Protein AF-A0A358QQS5-F1 (afdb_monomer_lite)

pLDDT: mean 74.06, std 13.56, range [52.28, 92.44]

Structure (mmCIF, N/CA/C/O backbone):
data_AF-A0A358QQS5-F1
#
_entry.id   AF-A0A358QQS5-F1
#
loop_
_atom_site.group_PDB
_atom_site.id
_atom_site.type_symbol
_atom_site.label_atom_id
_atom_site.label_alt_id
_atom_site.label_comp_id
_atom_site.label_asym_id
_atom_site.label_entity_id
_atom_site.label_seq_id
_atom_site.pdbx_PDB_ins_code
_atom_site.Cartn_x
_atom_site.Cartn_y
_atom_site.Cartn_z
_atom_site.occupancy
_atom_site.B_iso_or_equiv
_atom_site.auth_seq_id
_atom_site.auth_comp_id
_atom_site.auth_asym_id
_atom_site.auth_atom_id
_atom_site.pdbx_PDB_model_num
ATOM 1 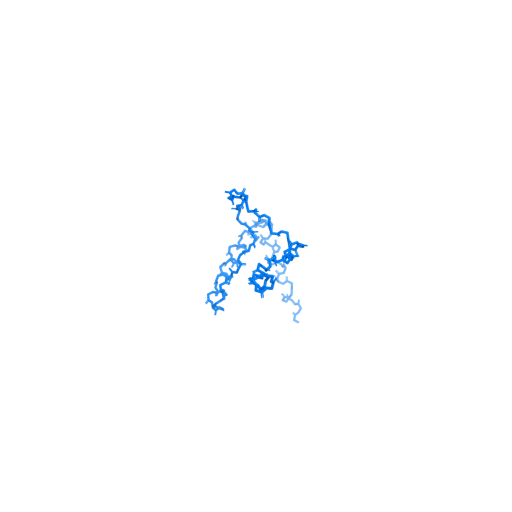N N . MET A 1 1 ? 13.951 -25.852 -8.448 1.00 68.94 1 MET A N 1
ATOM 2 C CA . MET A 1 1 ? 12.726 -25.040 -8.228 1.00 68.94 1 MET A CA 1
ATOM 3 C C . MET A 1 1 ? 12.988 -23.565 -8.543 1.00 68.94 1 MET A C 1
ATOM 5 O O . MET A 1 1 ? 12.262 -22.672 -8.126 1.00 68.94 1 MET A O 1
ATOM 9 N N . ASP A 1 2 ? 13.995 -23.316 -9.370 1.00 85.69 2 ASP A N 1
ATOM 10 C CA . ASP A 1 2 ? 14.682 -22.026 -9.467 1.00 85.69 2 ASP A CA 1
ATOM 11 C C . ASP A 1 2 ? 14.064 -21.161 -10.569 1.00 85.69 2 ASP A C 1
ATOM 13 O O . ASP A 1 2 ? 14.166 -19.943 -10.569 1.00 85.69 2 ASP A O 1
ATOM 17 N N . ARG A 1 3 ? 13.319 -21.795 -11.482 1.00 88.00 3 ARG A N 1
ATOM 18 C CA . ARG A 1 3 ? 12.647 -21.136 -12.606 1.00 88.00 3 ARG A CA 1
ATOM 19 C C . ARG A 1 3 ? 11.417 -20.327 -12.191 1.00 88.00 3 ARG A C 1
ATOM 21 O O . ARG A 1 3 ? 11.093 -19.351 -12.853 1.00 88.00 3 ARG A O 1
ATOM 28 N N . LEU A 1 4 ? 10.754 -20.705 -11.093 1.00 88.56 4 LEU A N 1
ATOM 29 C CA . LEU A 1 4 ? 9.567 -19.999 -10.590 1.00 88.56 4 LEU A CA 1
ATOM 30 C C . LEU A 1 4 ? 9.914 -18.638 -9.985 1.00 88.56 4 LEU A C 1
ATOM 32 O O . LEU A 1 4 ? 9.143 -17.692 -10.123 1.00 88.56 4 LEU A O 1
ATOM 36 N N . TRP A 1 5 ? 11.099 -18.523 -9.384 1.00 91.00 5 TRP A N 1
ATOM 37 C CA . TRP A 1 5 ? 11.579 -17.272 -8.803 1.00 91.00 5 TRP A CA 1
ATOM 38 C C . TRP A 1 5 ? 11.750 -16.167 -9.849 1.00 91.00 5 TRP A C 1
ATOM 40 O O . TRP A 1 5 ? 11.567 -15.002 -9.519 1.00 91.00 5 TRP A O 1
ATOM 50 N N . TYR A 1 6 ? 12.017 -16.514 -11.113 1.00 91.88 6 TYR A N 1
ATOM 51 C CA . TYR A 1 6 ? 12.140 -15.545 -12.206 1.00 91.88 6 TYR A CA 1
ATOM 52 C C . TYR A 1 6 ? 10.799 -15.073 -12.776 1.00 91.88 6 TYR A C 1
ATOM 54 O O . TYR A 1 6 ? 10.731 -13.987 -13.347 1.00 91.88 6 TYR A O 1
ATOM 62 N N . LEU A 1 7 ? 9.719 -15.843 -12.608 1.00 91.88 7 LEU A N 1
ATOM 63 C CA . LEU A 1 7 ? 8.408 -15.471 -13.152 1.00 91.88 7 LEU A CA 1
ATOM 64 C C . LEU A 1 7 ? 7.782 -14.294 -12.393 1.00 91.88 7 LEU A C 1
ATOM 66 O O . LEU A 1 7 ? 7.161 -13.433 -13.010 1.00 91.88 7 LEU A O 1
ATOM 70 N N . ILE A 1 8 ? 7.994 -14.221 -11.076 1.00 90.06 8 ILE A N 1
ATOM 71 C CA . ILE A 1 8 ? 7.473 -13.144 -10.221 1.00 90.06 8 ILE A CA 1
ATOM 72 C C . ILE A 1 8 ? 7.992 -11.757 -10.666 1.00 90.06 8 ILE A C 1
ATOM 74 O O . ILE A 1 8 ? 7.167 -10.891 -10.967 1.00 90.06 8 ILE A O 1
ATOM 78 N N . PRO A 1 9 ? 9.315 -11.510 -10.779 1.00 90.75 9 PRO A N 1
ATOM 79 C CA . PRO A 1 9 ? 9.823 -10.222 -11.243 1.00 90.75 9 PRO A CA 1
ATOM 80 C C . PRO A 1 9 ? 9.567 -9.976 -12.735 1.00 90.75 9 PRO A C 1
ATOM 82 O O . PRO A 1 9 ? 9.409 -8.823 -13.128 1.00 90.75 9 PRO A O 1
ATOM 85 N N . LEU A 1 10 ? 9.481 -11.021 -13.569 1.00 91.62 10 LEU A N 1
ATOM 86 C CA . LEU A 1 10 ? 9.192 -10.872 -15.000 1.00 91.62 10 LEU A CA 1
ATOM 87 C C . LEU A 1 10 ? 7.807 -10.257 -15.235 1.00 91.62 10 LEU A C 1
ATOM 89 O O . LEU A 1 10 ? 7.671 -9.306 -16.003 1.00 91.62 10 LEU A O 1
ATOM 93 N N . VAL A 1 11 ? 6.786 -10.767 -14.545 1.00 90.38 11 VAL A N 1
ATOM 94 C CA . VAL A 1 11 ? 5.424 -10.223 -14.641 1.00 90.38 11 VAL A CA 1
ATOM 95 C C . VAL A 1 11 ? 5.364 -8.812 -14.055 1.00 90.38 11 VAL A C 1
ATOM 97 O O . VAL A 1 11 ? 4.739 -7.931 -14.645 1.00 90.38 11 VAL A O 1
ATOM 100 N N . LEU A 1 12 ? 6.069 -8.567 -12.945 1.00 89.12 12 LEU A N 1
ATOM 101 C CA . LEU A 1 12 ? 6.151 -7.241 -12.335 1.00 89.12 12 LEU A CA 1
ATOM 102 C C . LEU A 1 12 ? 6.749 -6.205 -13.298 1.00 89.12 12 LEU A C 1
ATOM 104 O O . LEU A 1 12 ? 6.211 -5.108 -13.421 1.00 89.12 12 LEU A O 1
ATOM 108 N N . LEU A 1 13 ? 7.816 -6.565 -14.017 1.00 90.38 13 LEU A N 1
ATOM 109 C CA . LEU A 1 13 ? 8.472 -5.687 -14.985 1.00 90.38 13 LEU A CA 1
ATOM 110 C C . LEU A 1 13 ? 7.550 -5.341 -16.162 1.00 90.38 13 LEU A C 1
ATOM 112 O O . LEU A 1 13 ? 7.493 -4.184 -16.572 1.00 90.38 13 LEU A O 1
ATOM 116 N N . ILE A 1 14 ? 6.790 -6.316 -16.671 1.00 91.44 14 ILE A N 1
ATOM 117 C CA . ILE A 1 14 ? 5.813 -6.092 -17.746 1.00 91.44 14 ILE A CA 1
ATOM 118 C C . ILE A 1 14 ? 4.740 -5.101 -17.274 1.00 91.44 14 ILE A C 1
ATOM 120 O O . ILE A 1 14 ? 4.519 -4.079 -17.921 1.00 91.44 14 ILE A O 1
ATOM 124 N N . VAL A 1 15 ? 4.119 -5.333 -16.115 1.00 89.25 15 VAL A N 1
ATOM 125 C CA . VAL A 1 15 ? 3.096 -4.414 -15.582 1.00 89.25 15 VAL A CA 1
ATOM 126 C C . VAL A 1 15 ? 3.685 -3.035 -15.279 1.00 89.25 15 VAL A C 1
ATOM 128 O O . VAL A 1 15 ? 3.001 -2.034 -15.456 1.00 89.25 15 VAL A O 1
ATOM 131 N N . LEU A 1 16 ? 4.955 -2.946 -14.887 1.00 88.56 16 LEU A N 1
ATOM 132 C CA . LEU A 1 16 ? 5.614 -1.669 -14.627 1.00 88.56 16 LEU A CA 1
ATOM 133 C C . LEU A 1 16 ? 5.900 -0.868 -15.905 1.00 88.56 16 LEU A C 1
ATOM 135 O O . LEU A 1 16 ? 5.788 0.354 -15.883 1.00 88.56 16 LEU A O 1
ATOM 139 N N . ILE A 1 17 ? 6.238 -1.530 -17.015 1.00 87.69 17 ILE A N 1
ATOM 140 C CA . ILE A 1 17 ? 6.487 -0.866 -18.304 1.00 87.69 17 ILE A CA 1
ATOM 141 C C . ILE A 1 17 ? 5.173 -0.455 -18.979 1.00 87.69 17 ILE A C 1
ATOM 143 O O . ILE A 1 17 ? 5.063 0.667 -19.465 1.00 87.69 17 ILE A O 1
ATOM 147 N N . PHE A 1 18 ? 4.167 -1.334 -18.988 1.00 86.81 18 PHE A N 1
ATOM 148 C CA . PHE A 1 18 ? 2.877 -1.056 -19.633 1.00 86.81 18 PHE A CA 1
ATOM 149 C C . PHE A 1 18 ? 1.916 -0.254 -18.743 1.00 86.81 18 PHE A C 1
A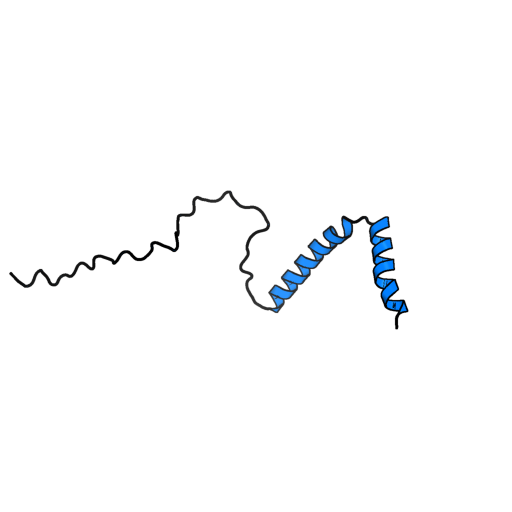TOM 151 O O . PHE A 1 18 ? 1.163 0.579 -19.237 1.00 86.81 18 PHE A O 1
ATOM 158 N N . GLY A 1 19 ? 1.925 -0.504 -17.434 1.00 81.31 19 GLY A N 1
ATOM 159 C CA . GLY A 1 19 ? 1.088 0.175 -16.443 1.00 81.31 19 GLY A CA 1
ATOM 160 C C . GLY A 1 19 ? 1.770 1.362 -15.760 1.00 81.31 19 GLY A C 1
ATOM 161 O O . GLY A 1 19 ? 1.089 2.208 -15.191 1.00 81.31 19 GLY A O 1
ATOM 162 N N . GLY A 1 20 ? 3.095 1.484 -15.831 1.00 76.06 20 GLY A N 1
ATOM 163 C CA . GLY A 1 20 ? 3.835 2.544 -15.146 1.00 76.06 20 GLY A CA 1
ATOM 164 C C . GLY A 1 20 ? 3.960 2.321 -13.632 1.00 76.06 20 GLY A C 1
ATOM 165 O O . GLY A 1 20 ? 3.133 1.674 -12.985 1.00 76.06 20 GLY A O 1
ATOM 166 N N . ALA A 1 21 ? 4.989 2.924 -13.028 1.00 73.56 21 ALA A N 1
ATOM 167 C CA . ALA A 1 21 ? 5.273 2.832 -11.588 1.00 73.56 21 ALA A CA 1
ATOM 168 C C . ALA A 1 21 ? 4.179 3.397 -10.675 1.00 73.56 21 ALA A C 1
ATOM 170 O O . ALA A 1 21 ? 4.132 3.066 -9.493 1.00 73.56 21 ALA A O 1
ATOM 171 N N . THR A 1 22 ? 3.276 4.207 -11.220 1.00 74.69 22 THR A N 1
ATOM 172 C CA . THR A 1 22 ? 2.232 4.890 -10.452 1.00 74.69 22 THR A CA 1
ATOM 173 C C . THR A 1 22 ? 0.963 4.049 -10.281 1.00 74.69 22 THR A C 1
ATOM 175 O O . THR A 1 22 ? 0.206 4.285 -9.344 1.00 74.69 22 THR A O 1
ATOM 178 N N . LYS A 1 23 ? 0.718 3.036 -11.127 1.00 74.81 23 LYS A N 1
ATOM 179 C CA . LYS A 1 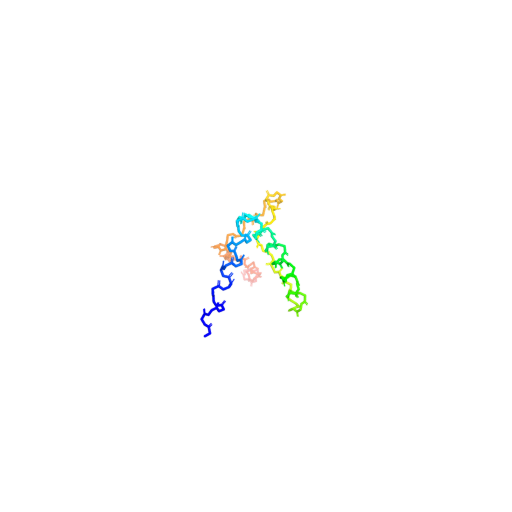23 ? -0.548 2.275 -11.094 1.00 74.81 23 LYS A CA 1
ATOM 180 C C . LYS A 1 23 ? -0.582 1.166 -10.043 1.00 74.81 23 LYS A C 1
ATOM 182 O O . LYS A 1 23 ? -1.634 0.912 -9.463 1.00 74.81 23 LYS A O 1
ATOM 187 N N . LEU A 1 24 ? 0.561 0.557 -9.727 1.00 79.69 24 LEU A N 1
ATOM 188 C CA . LEU A 1 24 ? 0.669 -0.399 -8.619 1.00 79.69 24 LEU A CA 1
ATOM 189 C C . LEU A 1 24 ? 0.322 0.209 -7.246 1.00 79.69 24 LEU A C 1
ATOM 191 O O . LEU A 1 24 ? -0.494 -0.387 -6.541 1.00 79.69 24 LEU A O 1
ATOM 195 N N . PRO A 1 25 ? 0.890 1.362 -6.834 1.00 77.50 25 PRO A N 1
ATOM 196 C CA . PRO A 1 25 ? 0.560 1.957 -5.541 1.00 77.50 25 PRO A CA 1
ATOM 197 C C . PRO A 1 25 ? -0.888 2.458 -5.477 1.00 77.50 25 PRO A C 1
ATOM 199 O O . PRO A 1 25 ? -1.507 2.367 -4.420 1.00 77.50 25 PRO A O 1
ATOM 202 N N . GLU A 1 26 ? -1.456 2.918 -6.596 1.00 83.44 26 GLU A N 1
ATOM 203 C CA . GLU A 1 26 ? -2.858 3.352 -6.685 1.00 83.44 26 GLU A CA 1
ATOM 204 C C . GLU A 1 26 ? -3.830 2.198 -6.372 1.00 83.44 26 GLU A C 1
ATOM 206 O O . GLU A 1 26 ? -4.708 2.329 -5.516 1.00 83.44 26 GLU A O 1
ATOM 211 N N . ILE A 1 27 ? -3.615 1.030 -6.986 1.00 85.75 27 ILE A N 1
ATOM 212 C CA . ILE A 1 27 ? -4.429 -0.174 -6.751 1.00 85.75 27 ILE A CA 1
ATOM 213 C C . ILE A 1 27 ? -4.136 -0.771 -5.361 1.00 85.75 27 ILE A C 1
ATOM 215 O O . ILE A 1 27 ? -5.055 -1.181 -4.645 1.00 85.75 27 ILE A O 1
ATOM 219 N N . GLY A 1 28 ? -2.868 -0.769 -4.937 1.00 86.69 28 GLY A N 1
ATOM 220 C CA . GLY A 1 28 ? -2.444 -1.268 -3.627 1.00 86.69 28 GLY A CA 1
ATOM 221 C C . GLY A 1 28 ? -3.031 -0.478 -2.455 1.00 86.69 28 GLY A C 1
ATOM 222 O O . GLY A 1 28 ? -3.418 -1.073 -1.451 1.00 86.69 28 GLY A O 1
ATOM 223 N N . ALA A 1 29 ? -3.172 0.843 -2.587 1.00 87.62 29 ALA A N 1
ATOM 224 C CA . ALA A 1 29 ? -3.782 1.682 -1.557 1.00 87.62 29 ALA A CA 1
ATOM 225 C C . ALA A 1 29 ? -5.273 1.359 -1.348 1.00 87.62 29 ALA A C 1
ATOM 227 O O . ALA A 1 29 ? -5.731 1.288 -0.205 1.00 87.62 29 ALA A O 1
ATOM 228 N N . GLY A 1 30 ? -6.026 1.125 -2.429 1.00 90.00 30 GLY A N 1
ATOM 229 C CA . GLY A 1 30 ? -7.434 0.721 -2.353 1.00 90.00 30 GLY A CA 1
ATOM 230 C C . GLY A 1 30 ? -7.608 -0.663 -1.725 1.00 90.00 30 GLY A C 1
ATOM 231 O O . GLY A 1 30 ? -8.392 -0.835 -0.790 1.00 90.00 30 GLY A O 1
ATOM 232 N N . MET A 1 31 ? -6.813 -1.637 -2.175 1.00 92.44 31 MET A N 1
ATOM 233 C CA . MET A 1 31 ? -6.858 -3.005 -1.652 1.00 92.44 31 MET A CA 1
ATOM 234 C C . MET A 1 31 ? -6.388 -3.085 -0.190 1.00 92.44 31 MET A C 1
ATOM 236 O O . MET A 1 31 ? -6.987 -3.797 0.613 1.00 92.44 31 MET A O 1
ATOM 240 N N . GLY A 1 32 ? -5.373 -2.305 0.192 1.00 89.06 32 GLY A N 1
ATOM 241 C CA . GLY A 1 32 ? -4.874 -2.236 1.566 1.00 89.06 32 GLY A CA 1
ATOM 242 C C . GLY A 1 32 ? -5.908 -1.702 2.560 1.00 89.06 32 GLY A C 1
ATOM 243 O O . GLY A 1 32 ? -6.012 -2.222 3.672 1.00 89.06 32 GLY A O 1
ATOM 244 N N . ARG A 1 33 ? -6.723 -0.715 2.158 1.00 89.88 33 ARG A N 1
ATOM 245 C CA . ARG A 1 33 ? -7.846 -0.222 2.976 1.00 89.88 33 ARG A CA 1
ATOM 246 C C . ARG A 1 33 ? -8.923 -1.289 3.154 1.00 89.88 33 ARG A C 1
ATOM 248 O O . ARG A 1 33 ? -9.305 -1.560 4.287 1.00 89.88 33 ARG A O 1
ATOM 255 N N . ALA A 1 34 ? -9.330 -1.950 2.069 1.00 91.75 34 ALA A N 1
ATOM 256 C CA . ALA A 1 34 ? -10.337 -3.012 2.118 1.00 91.75 34 ALA A CA 1
ATOM 257 C C . ALA A 1 34 ? -9.906 -4.186 3.018 1.00 91.75 34 ALA A C 1
ATOM 259 O O . ALA A 1 34 ? -10.680 -4.654 3.850 1.00 91.75 34 ALA A O 1
ATOM 260 N N . ILE A 1 35 ? -8.647 -4.628 2.910 1.00 91.31 35 ILE A N 1
ATOM 261 C CA . ILE A 1 35 ? -8.092 -5.684 3.774 1.00 91.31 35 ILE A CA 1
ATOM 262 C C . ILE A 1 35 ? -8.069 -5.239 5.239 1.00 91.31 35 ILE A C 1
ATOM 264 O O . ILE A 1 35 ? -8.344 -6.043 6.132 1.00 91.31 35 ILE A O 1
ATOM 268 N N . ARG A 1 36 ? -7.744 -3.970 5.508 1.00 88.81 36 ARG A N 1
ATOM 269 C CA . ARG A 1 36 ? -7.699 -3.445 6.873 1.00 88.81 36 ARG A CA 1
ATOM 270 C C . ARG A 1 36 ? -9.085 -3.371 7.505 1.00 88.81 36 ARG A C 1
ATOM 272 O O . ARG A 1 36 ? -9.240 -3.843 8.625 1.00 88.81 36 ARG A O 1
ATOM 279 N N . GLU A 1 37 ? -10.087 -2.879 6.785 1.00 87.56 37 GLU A N 1
ATOM 280 C CA . GLU A 1 37 ? -11.481 -2.899 7.249 1.00 87.56 37 GLU A CA 1
ATOM 281 C C . GLU A 1 37 ? -11.979 -4.327 7.488 1.00 87.56 37 GLU A C 1
ATOM 283 O O . GLU A 1 37 ? -12.580 -4.604 8.525 1.00 87.56 37 GLU A O 1
ATOM 288 N N . PHE A 1 38 ? -11.649 -5.259 6.589 1.00 91.19 38 PHE A N 1
ATOM 289 C CA . PHE A 1 38 ? -11.988 -6.673 6.743 1.00 91.19 38 PHE A CA 1
ATOM 290 C C . PHE A 1 38 ? -11.344 -7.282 7.997 1.00 91.19 38 PHE A C 1
ATOM 292 O O . PHE A 1 38 ? -12.016 -7.936 8.798 1.00 91.19 38 PHE A O 1
ATOM 299 N N . ARG A 1 39 ? -10.050 -7.014 8.221 1.00 87.12 39 ARG A N 1
ATOM 300 C CA . ARG A 1 39 ? -9.344 -7.438 9.435 1.00 87.12 39 ARG A CA 1
ATOM 301 C C . ARG A 1 39 ? -9.962 -6.814 10.682 1.00 87.12 39 ARG A C 1
ATOM 303 O O . ARG A 1 39 ? -10.133 -7.526 11.665 1.00 87.12 39 ARG A O 1
ATOM 310 N N . ASN A 1 40 ? -10.306 -5.532 10.657 1.00 86.38 40 ASN A N 1
ATOM 311 C CA . ASN A 1 40 ? -10.902 -4.826 11.793 1.00 86.38 40 ASN A CA 1
ATOM 312 C C . ASN A 1 40 ? -12.286 -5.384 12.147 1.00 86.38 40 ASN A C 1
ATOM 314 O O . ASN A 1 40 ? -12.555 -5.652 13.316 1.00 86.38 40 ASN A O 1
ATOM 318 N N . ALA A 1 41 ? -13.124 -5.648 11.141 1.00 84.75 41 ALA A N 1
ATOM 319 C CA . ALA A 1 41 ? -14.439 -6.255 11.326 1.00 84.75 41 ALA A CA 1
ATOM 320 C C . ALA A 1 41 ? -14.345 -7.669 11.923 1.00 84.75 41 ALA A C 1
ATOM 322 O O . ALA A 1 41 ? -15.120 -8.013 12.812 1.00 84.75 41 ALA A O 1
ATOM 323 N N . MET A 1 42 ? -13.368 -8.473 11.488 1.00 86.31 42 MET A N 1
ATOM 324 C CA . MET A 1 42 ? -13.143 -9.808 12.059 1.00 86.31 42 MET A CA 1
ATOM 325 C C . MET A 1 42 ? -12.483 -9.784 13.441 1.00 86.31 42 MET A C 1
ATOM 327 O O . MET A 1 42 ? -12.730 -10.674 14.247 1.00 86.31 42 MET A O 1
ATOM 331 N N . SER A 1 43 ? -11.623 -8.802 13.720 1.00 83.56 43 SER A N 1
ATOM 332 C CA . SER A 1 43 ? -10.880 -8.718 14.987 1.00 83.56 43 SER A CA 1
ATOM 333 C C . SER A 1 43 ? -11.634 -7.976 16.094 1.00 83.56 43 SER A C 1
ATOM 335 O O . SER A 1 43 ? -11.120 -7.880 17.207 1.00 83.56 43 SER A O 1
ATOM 337 N N . GLY A 1 44 ? -12.839 -7.458 15.814 1.00 68.94 44 GLY A N 1
ATOM 338 C CA . GLY A 1 44 ? -13.727 -6.825 16.798 1.00 68.94 44 GLY A CA 1
ATOM 339 C C . GLY A 1 44 ? -13.115 -5.628 17.535 1.00 68.94 44 GLY A C 1
ATOM 340 O O . GLY A 1 44 ? -13.655 -5.190 18.546 1.00 68.94 44 GLY A O 1
ATOM 341 N N . THR A 1 45 ?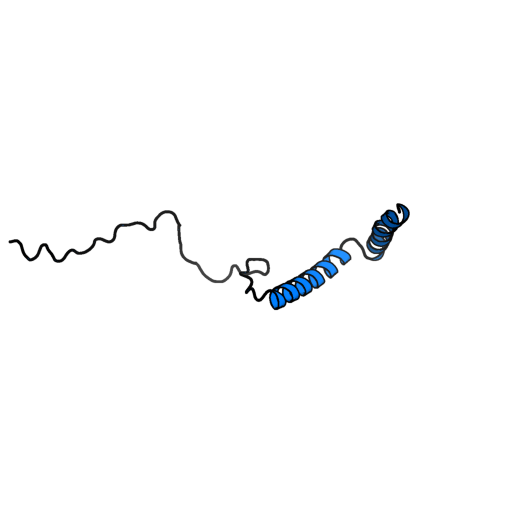 -11.974 -5.120 17.064 1.00 65.38 45 THR A N 1
ATOM 342 C CA . THR A 1 45 ? -11.194 -4.077 17.727 1.00 65.38 45 THR A CA 1
ATOM 343 C C . THR A 1 45 ? -11.550 -2.729 17.100 1.00 65.38 45 THR A C 1
ATOM 345 O O . THR A 1 45 ? -11.305 -2.544 15.905 1.00 65.38 45 THR A O 1
ATOM 348 N N . PRO A 1 46 ? -12.116 -1.775 17.863 1.00 58.94 46 PRO A N 1
ATOM 349 C CA . PRO A 1 46 ? -12.253 -0.397 17.410 1.00 58.94 46 PRO A CA 1
ATOM 350 C C . PRO A 1 46 ? -10.856 0.196 17.183 1.00 58.94 46 PRO A C 1
ATOM 352 O O . PRO A 1 46 ? -10.031 0.191 18.093 1.00 58.94 46 PRO A O 1
ATOM 355 N N . ASP A 1 47 ? -10.579 0.676 15.971 1.00 64.81 47 ASP A N 1
ATOM 356 C CA . ASP A 1 47 ? -9.287 1.268 15.595 1.00 64.81 47 ASP A CA 1
ATOM 357 C C . ASP A 1 47 ? -9.161 2.671 16.252 1.00 64.81 47 ASP A C 1
ATOM 359 O O . ASP A 1 47 ? -9.973 3.552 15.945 1.00 64.81 47 ASP A O 1
ATOM 363 N N . PRO A 1 48 ? -8.184 2.938 17.146 1.00 60.00 48 PRO A N 1
ATOM 364 C CA . PRO A 1 48 ? -7.857 4.299 17.568 1.00 60.00 48 PRO A CA 1
ATOM 365 C C . PRO A 1 48 ? -7.095 4.996 16.430 1.00 60.00 48 PRO A C 1
ATOM 367 O O . PRO A 1 48 ? -5.895 4.808 16.250 1.00 60.00 48 PRO A O 1
ATOM 370 N N . SER A 1 49 ? -7.798 5.780 15.613 1.00 53.19 49 SER A N 1
ATOM 371 C CA . SER A 1 49 ? -7.190 6.527 14.500 1.00 53.19 49 SER A CA 1
ATOM 372 C C . SER A 1 49 ? -6.263 7.645 15.007 1.00 53.19 49 SER A C 1
ATOM 374 O O . SER A 1 49 ? -6.680 8.425 15.865 1.00 53.19 49 SER A O 1
ATOM 376 N N . PRO A 1 50 ? -5.019 7.751 14.491 1.00 58.34 50 PRO A N 1
ATOM 377 C CA . PRO A 1 50 ? -4.603 9.018 13.858 1.00 58.34 50 PRO A CA 1
ATOM 378 C C . PRO A 1 50 ? -3.596 8.812 12.688 1.00 58.34 50 PRO A C 1
ATOM 380 O O . PRO A 1 50 ? -3.120 7.701 12.462 1.00 58.34 50 PRO A O 1
ATOM 383 N N . PRO A 1 51 ? -3.108 9.869 12.009 1.00 57.06 51 PRO A N 1
ATOM 384 C CA . PRO A 1 51 ? -3.789 10.868 11.187 1.00 57.06 51 PRO A CA 1
ATOM 385 C C . PRO A 1 51 ? -3.342 10.749 9.704 1.00 57.06 51 PRO A C 1
ATOM 387 O O . PRO A 1 51 ? -2.153 10.687 9.403 1.00 57.06 51 PRO A O 1
ATOM 390 N N . GLY A 1 52 ? -4.281 10.746 8.751 1.00 55.38 52 GLY A N 1
ATOM 391 C CA . GLY A 1 52 ? -3.953 10.670 7.310 1.00 55.38 52 GLY A CA 1
ATOM 392 C C . GLY A 1 52 ? -4.968 11.306 6.355 1.00 55.38 52 GLY A C 1
ATOM 393 O O . GLY A 1 52 ? -4.742 11.361 5.151 1.00 55.38 52 GLY A O 1
ATOM 394 N N . THR A 1 53 ? -6.069 11.829 6.879 1.00 59.94 53 THR A N 1
ATOM 395 C CA . THR A 1 53 ? -7.025 12.677 6.163 1.00 59.94 53 THR A CA 1
ATOM 396 C C . THR A 1 53 ? -7.180 13.926 7.009 1.00 59.94 53 THR A C 1
ATOM 398 O O . THR A 1 53 ? -7.644 13.811 8.134 1.00 59.94 53 THR A O 1
ATOM 401 N N . THR A 1 54 ? -6.697 15.068 6.515 1.00 56.03 54 THR A N 1
ATOM 402 C CA . THR A 1 54 ? -6.699 16.409 7.129 1.00 56.03 54 THR A CA 1
ATOM 403 C C . THR A 1 54 ? -7.797 16.627 8.182 1.00 56.03 54 THR A C 1
ATOM 405 O O . THR A 1 54 ? -8.978 16.544 7.846 1.00 56.03 54 THR A O 1
ATOM 408 N N . PRO A 1 55 ? -7.424 16.970 9.432 1.00 64.12 55 PRO A N 1
ATOM 409 C CA . PRO A 1 55 ? -7.945 18.218 9.998 1.00 64.12 55 PRO A CA 1
ATOM 410 C C . PRO A 1 55 ? -6.947 18.913 10.948 1.00 64.12 55 PRO A C 1
ATOM 412 O O . PRO A 1 55 ? -6.718 18.444 12.060 1.00 64.12 55 PRO A O 1
ATOM 415 N N . PRO A 1 56 ? -6.436 20.099 10.582 1.00 61.44 56 PRO A N 1
ATOM 416 C CA . PRO A 1 56 ? -6.103 21.104 11.582 1.00 61.44 56 PRO A CA 1
ATOM 417 C C . PRO A 1 56 ? -6.933 22.365 11.327 1.00 61.44 56 PRO A C 1
ATOM 419 O O . PRO A 1 56 ? -6.419 23.422 10.983 1.00 61.44 56 PRO A O 1
ATOM 422 N N . ALA A 1 57 ? -8.251 22.238 11.466 1.00 64.88 57 ALA A N 1
ATOM 423 C CA . ALA A 1 57 ? -9.152 23.380 11.580 1.00 64.88 57 ALA A CA 1
ATOM 424 C C . ALA A 1 57 ? -10.310 23.031 12.526 1.00 64.88 57 ALA A C 1
ATOM 426 O O . ALA A 1 57 ? -11.474 23.088 12.149 1.00 64.88 57 ALA A O 1
ATOM 427 N N . ALA A 1 58 ? -9.985 22.619 13.754 1.00 61.50 58 ALA A N 1
ATOM 428 C CA . ALA A 1 58 ? -10.948 22.567 14.851 1.00 61.50 58 ALA A CA 1
ATOM 429 C C . ALA A 1 58 ? -10.236 22.677 16.213 1.00 61.50 58 ALA A C 1
ATOM 431 O O . ALA A 1 58 ? -9.956 21.679 16.866 1.00 61.50 58 ALA A O 1
ATOM 432 N N . GLY A 1 59 ? -9.987 23.922 16.632 1.00 58.59 59 GLY A N 1
ATOM 433 C CA . GLY A 1 59 ? -9.961 24.321 18.042 1.00 58.59 59 GLY A CA 1
ATOM 434 C C . GLY A 1 59 ? -8.585 24.427 18.722 1.00 58.59 59 GLY A C 1
ATOM 435 O O . GLY A 1 59 ? -7.756 23.529 18.587 1.00 58.59 59 GLY A O 1
ATOM 436 N N . PRO A 1 60 ? -8.340 25.487 19.519 1.00 61.09 60 PRO A N 1
ATOM 437 C CA . PRO A 1 60 ? -7.222 25.521 20.449 1.00 61.09 60 PRO A CA 1
ATOM 438 C C . PRO A 1 60 ? -7.553 24.603 21.637 1.00 61.09 60 PRO A C 1
ATOM 440 O O . PRO A 1 60 ? -8.100 25.044 22.644 1.00 61.09 60 PRO A O 1
ATOM 443 N N . MET A 1 61 ? -7.251 23.309 21.518 1.00 52.28 61 MET A N 1
ATOM 444 C CA . MET A 1 61 ? -7.068 22.450 22.692 1.00 52.28 61 MET A CA 1
ATOM 445 C C . MET A 1 61 ? -5.643 22.729 23.185 1.00 52.28 61 MET A C 1
ATOM 447 O O . MET A 1 61 ? -4.670 22.326 22.562 1.00 52.28 61 MET A O 1
ATOM 451 N N . GLY A 1 62 ? -5.448 23.608 24.164 1.00 56.09 62 GLY A N 1
ATOM 452 C CA . GLY A 1 62 ? -5.883 23.362 25.533 1.00 56.09 62 GLY A CA 1
ATOM 453 C C . GLY A 1 62 ? -4.772 22.555 26.188 1.00 56.09 62 GLY A C 1
ATOM 454 O O . GLY A 1 62 ? -4.767 21.331 26.109 1.00 56.09 62 GLY A O 1
ATOM 455 N N . GLY A 1 63 ? -3.772 23.266 26.714 1.00 60.06 63 GLY A N 1
ATOM 456 C CA . GLY A 1 63 ? -2.525 22.692 27.198 1.00 60.06 63 GLY A CA 1
ATOM 457 C C . GLY A 1 63 ? -2.744 21.641 28.280 1.00 60.06 63 GLY A C 1
ATOM 458 O O . GLY A 1 63 ? -3.157 21.960 29.390 1.00 60.06 63 GLY A O 1
ATOM 459 N N . TYR A 1 64 ? -2.393 20.402 27.961 1.00 56.88 64 TYR A N 1
ATOM 460 C CA . TYR A 1 64 ? -2.016 19.397 28.941 1.00 56.88 64 TYR A CA 1
ATOM 461 C C . TYR A 1 64 ? -0.504 19.193 28.804 1.00 56.88 64 TYR A C 1
ATOM 463 O O . TYR A 1 64 ? -0.004 18.295 28.136 1.00 56.88 64 TYR A O 1
ATOM 471 N N . ASP A 1 65 ? 0.254 20.111 29.396 1.00 58.84 65 ASP A N 1
ATOM 472 C CA . ASP A 1 65 ? 1.666 19.872 29.655 1.00 58.84 65 ASP A CA 1
ATOM 473 C C . ASP A 1 65 ? 1.746 18.793 30.744 1.00 58.84 65 ASP A C 1
ATOM 475 O O . ASP A 1 65 ? 1.455 19.039 31.917 1.00 58.84 65 ASP A O 1
ATOM 479 N N . GLY A 1 66 ? 2.096 17.571 30.341 1.00 61.72 66 GLY A N 1
ATOM 480 C CA . GLY A 1 66 ? 2.254 16.406 31.216 1.00 61.72 66 GLY A CA 1
ATOM 481 C C . GLY A 1 66 ? 3.394 16.524 32.235 1.00 61.72 66 GLY A C 1
ATOM 482 O O . GLY A 1 66 ? 3.838 15.503 32.752 1.00 61.72 66 GLY A O 1
ATOM 483 N N . THR A 1 67 ? 3.887 17.733 32.527 1.00 57.56 67 THR A N 1
ATOM 484 C CA . THR A 1 67 ? 4.972 17.970 33.485 1.00 57.56 67 THR A CA 1
ATOM 485 C C . THR A 1 67 ? 4.617 18.928 34.625 1.00 57.56 67 THR A C 1
ATOM 487 O O . THR A 1 67 ? 5.480 19.199 35.460 1.00 57.56 67 THR A O 1
ATOM 490 N N . ARG A 1 68 ? 3.361 19.399 34.755 1.00 55.75 68 ARG A N 1
ATOM 491 C CA . ARG A 1 68 ? 2.956 20.284 35.877 1.00 55.75 68 ARG A CA 1
ATOM 492 C C . ARG A 1 68 ? 1.567 20.040 36.477 1.00 55.75 68 ARG A C 1
ATOM 494 O O . ARG A 1 68 ? 0.927 20.981 36.936 1.00 55.75 68 ARG A O 1
ATOM 501 N N . GLN A 1 69 ? 1.102 18.795 36.548 1.00 63.62 69 GLN A N 1
ATOM 502 C CA . GLN A 1 69 ? -0.140 18.460 37.263 1.00 63.62 69 GLN A CA 1
ATOM 503 C C . GLN A 1 69 ? 0.126 17.784 38.616 1.00 63.62 69 GLN A C 1
ATOM 505 O O . GLN A 1 69 ? -0.350 16.691 38.898 1.00 63.62 69 GLN A O 1
ATOM 510 N N . TRP A 1 70 ? 0.895 18.448 39.474 1.00 65.75 70 TRP A N 1
ATOM 511 C CA . TRP A 1 70 ? 0.906 18.169 40.910 1.00 65.75 70 TRP A CA 1
ATOM 512 C C . TRP A 1 70 ? 1.174 19.477 41.654 1.00 65.75 70 TRP A C 1
ATOM 514 O O . TRP A 1 70 ? 2.280 19.756 42.104 1.00 65.75 70 TRP A O 1
ATOM 524 N N . ALA A 1 71 ? 0.152 20.328 41.716 1.00 67.38 71 ALA A N 1
ATOM 525 C CA . ALA A 1 71 ? 0.050 21.300 42.793 1.00 67.38 71 ALA A CA 1
ATOM 526 C C . ALA A 1 71 ? -0.746 20.609 43.913 1.00 67.38 71 ALA A C 1
ATOM 528 O O . ALA A 1 71 ? -1.843 20.119 43.625 1.00 67.38 71 ALA A O 1
ATOM 529 N N . PRO A 1 72 ? -0.234 20.504 45.153 1.00 65.00 72 PRO A N 1
ATOM 530 C CA . PRO A 1 72 ? -1.048 20.005 46.249 1.00 65.00 72 PRO A CA 1
ATOM 531 C C . PRO A 1 72 ? -2.240 20.949 46.430 1.00 65.00 72 PRO A C 1
ATOM 533 O O . PRO A 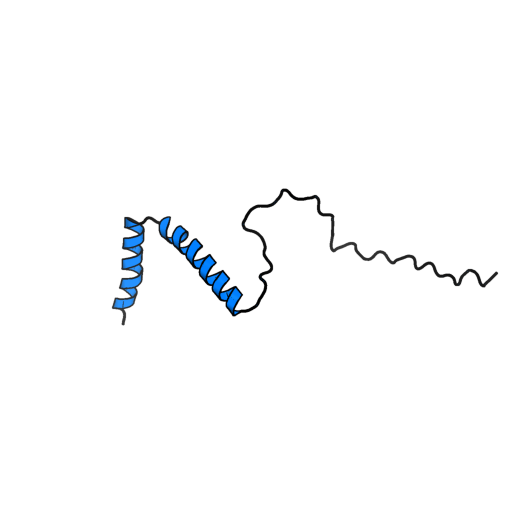1 72 ? -2.072 22.160 46.574 1.00 65.00 72 PRO A O 1
ATOM 536 N N . VAL A 1 73 ? -3.448 20.389 46.378 1.00 70.31 73 VAL A N 1
ATOM 537 C CA . VAL A 1 73 ? -4.677 21.086 46.762 1.00 70.31 73 VAL A CA 1
ATOM 538 C C . VAL A 1 73 ? -4.462 21.600 48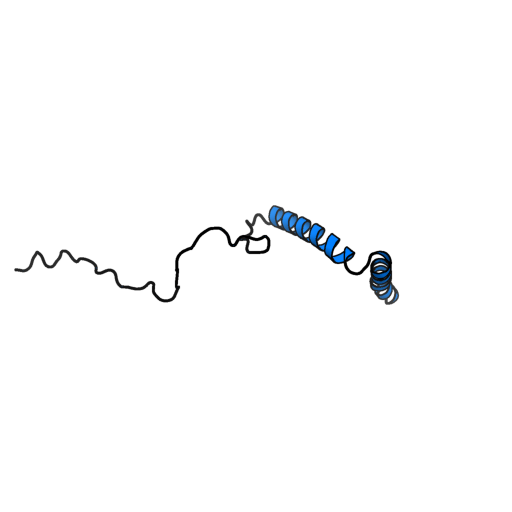.191 1.00 70.31 73 VAL A C 1
ATOM 540 O O . VAL A 1 73 ? -4.110 20.788 49.050 1.00 70.31 73 VAL A O 1
ATOM 543 N N . PRO A 1 74 ? -4.619 22.906 48.487 1.00 64.88 74 PRO A N 1
ATOM 544 C CA . PRO A 1 74 ? -4.702 23.352 49.866 1.00 64.88 74 PRO A CA 1
ATOM 545 C C . PRO A 1 74 ? -5.999 22.776 50.426 1.00 64.88 74 PRO A C 1
ATOM 547 O O . PRO A 1 74 ? -7.088 23.302 50.213 1.00 64.88 74 PRO A O 1
ATOM 550 N N . GLU A 1 75 ? -5.869 21.618 51.062 1.00 64.06 75 GLU A N 1
ATOM 551 C CA . GLU A 1 75 ? -6.921 20.967 51.817 1.00 64.06 75 GLU A CA 1
ATOM 552 C C . GLU A 1 75 ? -7.286 21.939 52.939 1.00 64.06 75 GLU A C 1
ATOM 554 O O . GLU A 1 75 ? -6.550 22.093 53.914 1.00 64.06 75 GLU A O 1
ATOM 559 N N . THR A 1 76 ? -8.364 22.698 52.737 1.00 64.44 76 THR A N 1
ATOM 560 C CA . THR A 1 76 ? -8.967 23.549 53.759 1.00 64.44 76 THR A CA 1
ATOM 561 C C . THR A 1 76 ? -9.387 22.636 54.894 1.00 64.44 76 THR A C 1
ATOM 563 O O . THR A 1 76 ? -10.452 22.024 54.841 1.00 64.44 76 THR A O 1
ATOM 566 N N . ARG A 1 77 ? -8.491 22.492 55.864 1.00 64.06 77 ARG A N 1
ATOM 567 C CA . ARG A 1 77 ? -8.638 21.694 57.070 1.00 64.06 77 ARG A CA 1
ATOM 568 C C . ARG A 1 77 ? -9.534 22.469 58.046 1.00 64.06 77 ARG A C 1
ATOM 570 O O . ARG A 1 77 ? -9.105 23.503 58.553 1.00 64.06 77 ARG A O 1
ATOM 577 N N . PRO A 1 78 ? -10.791 22.046 58.282 1.00 65.94 78 PRO A N 1
ATOM 578 C CA . PRO A 1 78 ? -11.705 22.729 59.198 1.00 65.94 78 PRO A CA 1
ATOM 579 C C . PRO A 1 78 ? -11.389 22.451 60.684 1.00 65.94 78 PRO A C 1
ATOM 581 O O . PRO A 1 78 ? -12.252 22.632 61.539 1.00 65.94 78 PRO A O 1
ATOM 584 N N . ASP A 1 79 ? -10.180 21.994 61.022 1.00 62.72 79 ASP A N 1
ATOM 585 C CA . ASP A 1 79 ? -9.773 21.653 62.391 1.00 62.72 79 ASP A CA 1
ATOM 586 C C . ASP A 1 79 ? -9.057 22.780 63.163 1.00 62.72 79 ASP A C 1
ATOM 588 O O . ASP A 1 79 ? -8.853 22.639 64.368 1.00 62.72 79 ASP A O 1
ATOM 592 N N . GLU A 1 80 ? -8.785 23.943 62.558 1.00 59.88 80 GLU A N 1
ATOM 593 C CA . GLU A 1 80 ? -8.296 25.121 63.306 1.00 59.88 80 GLU A CA 1
ATOM 594 C C . GLU A 1 80 ? -9.408 25.935 63.998 1.00 59.88 80 GLU A C 1
ATOM 596 O O . GLU A 1 80 ? -9.119 26.778 64.842 1.00 59.88 80 GLU A O 1
ATOM 601 N N . THR A 1 81 ? -10.692 25.659 63.745 1.00 60.47 81 THR A N 1
ATOM 602 C CA . THR A 1 81 ? -11.812 26.363 64.410 1.00 60.47 81 THR A CA 1
ATOM 603 C C . THR A 1 81 ? -12.200 25.795 65.783 1.00 60.47 81 THR A C 1
ATOM 605 O O . THR A 1 81 ? -13.206 26.209 66.352 1.00 60.47 81 THR A O 1
ATOM 608 N N . LEU A 1 82 ? -11.433 24.845 66.333 1.00 59.94 82 LEU A N 1
ATOM 609 C CA . LEU A 1 82 ? -11.716 24.188 67.624 1.00 59.94 82 LEU A CA 1
ATOM 610 C C . LEU A 1 82 ? -10.544 24.235 68.624 1.00 59.94 82 LEU A C 1
ATOM 612 O O . LEU A 1 82 ? -10.516 23.474 69.594 1.00 59.94 82 LEU A O 1
ATOM 616 N N . ARG A 1 83 ? -9.585 25.148 68.428 1.00 64.75 83 ARG A N 1
ATOM 617 C CA . ARG A 1 83 ? -8.578 25.508 69.440 1.00 64.75 83 ARG A CA 1
ATOM 618 C C . ARG A 1 83 ? -8.362 27.022 69.468 1.00 64.75 83 ARG A C 1
ATOM 620 O O . ARG A 1 83 ? -7.605 27.547 68.660 1.00 64.75 83 ARG A O 1
ATOM 627 N N . GLY A 1 84 ? -8.991 27.687 70.435 1.00 55.75 84 GLY A N 1
ATOM 628 C CA . GLY A 1 84 ? -8.805 29.108 70.742 1.00 55.75 84 GLY A CA 1
ATOM 629 C C . GLY A 1 84 ? -9.966 29.660 71.538 1.00 55.75 84 GLY A C 1
ATOM 630 O O . GLY A 1 84 ? -10.912 30.142 70.886 1.00 55.75 84 GLY A O 1
#

Secondary structure (DSSP, 8-state):
--HHHHHHHHHHHHHHHHH-TTHHHHHHHHHHHHHHHHHHHHHTPPP---SSS----S-------TT---PPP----TTGGG--

Sequence (84 aa):
MDRLWYLIPLVLLIVLIFGGATKLPEIGAGMGRAIREFRNAMSGTPDPSPPGTTPPAAGPMGGYDGTRQWAPVPETRPDETLRG

Radius of gyration: 29.59 Å; chains: 1; bounding box: 29×54×90 Å

Foldseek 3Di:
DVVVVVVVVVVVVVCCVVVNPPNVVVVVVVVVVVVVVVCCVVVVDDDPDDDDPDDPPDDPDDDPPVPPPDDPDPPPDPPVVPDD